Protein AF-A0A9D8AMH1-F1 (afdb_monomer)

Solvent-accessible surface area (backbone atoms only — not comparable to full-atom values): 8304 Å² total; per-residue (Å²): 139,88,91,68,76,46,40,34,58,55,87,62,72,82,76,50,90,68,84,60,84,78,57,45,36,35,36,39,37,45,71,61,46,43,69,70,59,51,52,53,51,53,52,51,31,57,76,70,72,33,48,74,46,79,31,92,48,66,68,60,46,50,53,50,46,67,74,66,60,48,62,28,38,39,40,38,32,48,65,75,56,44,64,58,52,54,72,76,44,86,88,37,48,34,44,37,43,57,47,44,52,88,70,43,92,78,34,81,20,43,63,65,63,66,60,53,51,54,53,48,33,44,62,62,61,75,46,90,75,77,56,74,83,59,44,54,66,89,86,129

Radius of gyration: 14.21 Å; Cα contacts (8 Å, |Δi|>4): 211; chains: 1; bounding box: 34×35×32 Å

pLDDT: mean 71.94, std 17.98, range [31.33, 92.69]

Structure (mmCIF, N/CA/C/O backbone):
data_AF-A0A9D8AMH1-F1
#
_entry.id   AF-A0A9D8AMH1-F1
#
loop_
_atom_site.group_PDB
_atom_site.id
_atom_site.type_symbol
_atom_site.label_atom_id
_atom_site.label_alt_id
_atom_site.label_comp_id
_atom_site.label_asym_id
_atom_site.label_entity_id
_atom_site.label_seq_id
_atom_site.pdbx_PDB_ins_code
_atom_site.Cartn_x
_atom_site.Cartn_y
_atom_site.Cartn_z
_atom_site.occupancy
_atom_site.B_iso_or_equiv
_atom_site.auth_seq_id
_atom_site.auth_comp_id
_atom_site.auth_asym_id
_atom_site.auth_atom_id
_atom_site.pdbx_PDB_model_num
ATOM 1 N N . MET A 1 1 ? -9.451 -17.905 -17.450 1.00 32.31 1 MET A N 1
ATOM 2 C CA . MET A 1 1 ? -8.394 -16.874 -17.354 1.00 32.31 1 MET A CA 1
ATOM 3 C C . MET A 1 1 ? -8.649 -16.056 -16.092 1.00 32.31 1 MET A C 1
ATOM 5 O O . MET A 1 1 ? -9.426 -15.114 -16.131 1.00 32.31 1 MET A O 1
ATOM 9 N N . GLY A 1 2 ? -8.125 -16.501 -14.946 1.00 33.59 2 GLY A N 1
ATOM 10 C CA . GLY A 1 2 ? -8.402 -15.893 -13.639 1.00 33.59 2 GLY A CA 1
ATOM 11 C C . GLY A 1 2 ? -7.356 -14.839 -13.292 1.00 33.59 2 GLY A C 1
ATOM 12 O O . GLY A 1 2 ? -6.237 -15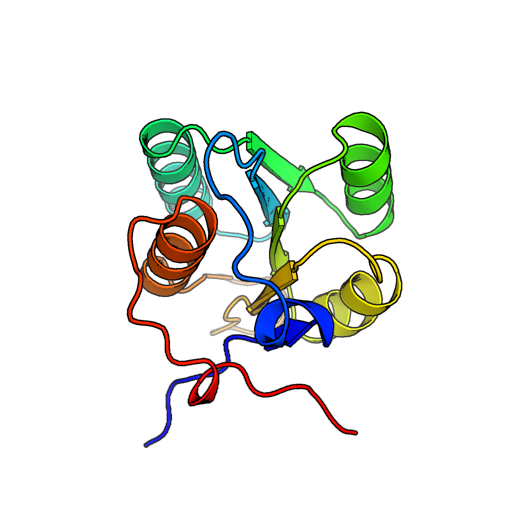.187 -12.936 1.00 33.59 2 GLY A O 1
ATOM 13 N N . ASN A 1 3 ? -7.713 -13.562 -13.412 1.00 34.03 3 ASN A N 1
ATOM 14 C CA . ASN A 1 3 ? -6.843 -12.425 -13.100 1.00 34.03 3 ASN A CA 1
ATOM 15 C C . ASN A 1 3 ? -7.168 -11.826 -11.722 1.00 34.03 3 ASN A C 1
ATOM 17 O O . ASN A 1 3 ? -7.355 -10.621 -11.610 1.00 34.03 3 ASN A O 1
ATOM 21 N N . SER A 1 4 ? -7.197 -12.629 -10.657 1.00 36.00 4 SER A N 1
ATOM 22 C CA . SER A 1 4 ? -7.481 -12.108 -9.311 1.00 36.00 4 SER A CA 1
ATOM 23 C C . SER A 1 4 ? -6.483 -12.665 -8.303 1.00 36.00 4 SER A C 1
ATOM 25 O O . SER A 1 4 ? -6.697 -13.711 -7.710 1.00 36.00 4 SER A O 1
ATOM 27 N N . PHE A 1 5 ? -5.377 -11.948 -8.100 1.00 45.19 5 PHE A N 1
ATOM 28 C CA . PHE A 1 5 ? -4.497 -12.152 -6.948 1.00 45.19 5 PHE A CA 1
ATOM 29 C C . PHE A 1 5 ? -4.484 -10.868 -6.116 1.00 45.19 5 PHE A C 1
ATOM 31 O O . PHE A 1 5 ? -3.514 -10.111 -6.126 1.00 45.19 5 PHE A O 1
ATOM 38 N N . ILE A 1 6 ? -5.601 -10.595 -5.436 1.00 53.97 6 ILE A N 1
ATOM 39 C CA . ILE A 1 6 ? -5.629 -9.676 -4.297 1.00 53.97 6 ILE A CA 1
ATOM 40 C C . ILE A 1 6 ? -5.346 -10.540 -3.074 1.00 53.97 6 ILE A C 1
ATOM 42 O O . ILE A 1 6 ? -6.203 -11.287 -2.604 1.00 53.97 6 ILE A O 1
ATOM 46 N N . LYS A 1 7 ? -4.113 -10.481 -2.574 1.00 54.97 7 LYS A N 1
ATOM 47 C CA . LYS A 1 7 ? -3.731 -11.244 -1.390 1.00 54.97 7 LYS A CA 1
ATOM 48 C C . LYS A 1 7 ? -4.148 -10.451 -0.163 1.00 54.97 7 LYS A C 1
ATOM 50 O O . LYS A 1 7 ? -3.454 -9.524 0.252 1.00 54.97 7 LYS A O 1
ATOM 55 N N . VAL A 1 8 ? -5.305 -10.793 0.390 1.00 54.97 8 VAL A N 1
ATOM 56 C CA . VAL A 1 8 ? -5.750 -10.256 1.675 1.00 54.97 8 VAL A CA 1
ATOM 57 C C . VAL A 1 8 ? -5.310 -11.193 2.773 1.00 54.97 8 VAL A C 1
ATOM 59 O O . VAL A 1 8 ? -5.631 -12.378 2.782 1.00 54.97 8 VAL A O 1
ATOM 62 N N . SER A 1 9 ? -4.580 -10.641 3.729 1.00 56.06 9 SER A N 1
ATOM 63 C CA . SER A 1 9 ? -4.271 -11.350 4.957 1.00 56.06 9 SER A CA 1
ATOM 64 C C . SER A 1 9 ? -5.145 -10.809 6.065 1.00 56.06 9 SER A C 1
ATOM 66 O O . SER A 1 9 ? -4.790 -9.817 6.700 1.00 56.06 9 SER A O 1
ATOM 68 N N . ASN A 1 10 ? -6.296 -11.447 6.284 1.00 52.16 10 ASN A N 1
ATOM 69 C CA . ASN A 1 10 ? -6.900 -11.475 7.610 1.00 52.16 10 ASN A CA 1
ATOM 70 C C . ASN A 1 10 ? -8.041 -12.491 7.729 1.00 52.16 10 ASN A C 1
ATOM 72 O O . ASN A 1 10 ? -9.005 -12.442 6.972 1.00 52.16 10 ASN A O 1
ATOM 76 N N . SER A 1 11 ? -7.987 -13.323 8.774 1.00 44.72 11 SER A N 1
ATOM 77 C CA . SER A 1 11 ? -9.133 -14.129 9.231 1.00 44.72 11 SER A CA 1
ATOM 78 C C . SER A 1 11 ? -10.284 -13.236 9.745 1.00 44.72 11 SER A C 1
ATOM 80 O O . SER A 1 11 ? -11.449 -13.615 9.713 1.00 44.72 11 SER A O 1
ATOM 82 N N . LEU A 1 12 ? -9.962 -11.997 10.149 1.00 43.97 12 LEU A N 1
ATOM 83 C CA . LEU A 1 12 ? -10.886 -11.013 10.727 1.00 43.97 12 LEU A CA 1
ATOM 84 C C . LEU A 1 12 ? -11.740 -10.231 9.716 1.00 43.97 12 LEU A C 1
ATOM 86 O O . LEU A 1 12 ? -12.780 -9.712 10.105 1.00 43.97 12 LEU A O 1
ATOM 90 N N . ILE A 1 13 ? -11.356 -10.156 8.433 1.00 52.97 13 ILE A N 1
ATOM 91 C CA . ILE A 1 13 ? -12.138 -9.419 7.416 1.00 52.97 13 ILE A CA 1
ATOM 92 C C . ILE A 1 13 ? -13.501 -10.080 7.152 1.00 52.97 13 ILE A C 1
ATOM 94 O O . ILE A 1 13 ? -14.443 -9.411 6.740 1.00 52.97 13 ILE A O 1
ATOM 98 N N . ARG A 1 14 ? -13.621 -11.388 7.421 1.00 45.66 14 ARG A N 1
ATOM 99 C CA . ARG A 1 14 ? -14.830 -12.178 7.147 1.00 45.66 14 ARG A CA 1
ATOM 100 C C . ARG A 1 14 ? -15.905 -12.069 8.229 1.00 45.66 14 ARG A C 1
ATOM 102 O O . ARG A 1 14 ? -17.061 -12.363 7.941 1.00 45.66 14 ARG A O 1
ATOM 109 N N . THR A 1 15 ? -15.547 -11.687 9.455 1.00 42.94 15 THR A N 1
ATOM 110 C CA . THR A 1 15 ? -16.413 -11.913 10.629 1.00 42.94 15 THR A CA 1
ATOM 111 C C . THR A 1 15 ? -17.025 -10.635 11.190 1.00 42.94 15 THR A C 1
ATOM 113 O O . THR A 1 15 ? -18.047 -10.688 11.869 1.00 42.94 15 THR A O 1
ATOM 116 N N . THR A 1 16 ? -16.447 -9.470 10.906 1.00 44.69 16 THR A N 1
ATOM 117 C CA . THR A 1 16 ? -16.915 -8.198 11.458 1.00 44.69 16 THR A CA 1
ATOM 118 C C . THR A 1 16 ? -17.347 -7.253 10.351 1.00 44.69 16 THR A C 1
ATOM 120 O O . THR A 1 16 ? -16.560 -6.837 9.507 1.00 44.69 16 THR A O 1
ATOM 123 N N . ARG A 1 17 ? -18.627 -6.868 10.401 1.00 50.88 17 ARG A N 1
ATOM 124 C CA . ARG A 1 17 ? -19.241 -5.743 9.682 1.00 50.88 17 ARG A CA 1
ATOM 125 C C . ARG A 1 17 ? -18.589 -4.440 10.179 1.00 50.88 17 ARG A C 1
ATOM 127 O O . ARG A 1 17 ? -19.171 -3.704 10.974 1.00 50.88 17 ARG A O 1
ATOM 134 N N . TRP A 1 18 ? -17.316 -4.252 9.832 1.00 55.75 18 TRP A N 1
ATOM 135 C CA . TRP A 1 18 ? -16.434 -3.226 10.379 1.00 55.75 18 TRP A CA 1
ATOM 136 C C . TRP A 1 18 ? -17.050 -1.854 10.088 1.00 55.75 18 TRP A C 1
ATOM 138 O O . TRP A 1 18 ? -17.352 -1.535 8.940 1.00 55.75 18 TRP A O 1
ATOM 148 N N . LYS A 1 19 ? -17.316 -1.056 11.130 1.00 49.62 19 LYS A N 1
ATOM 149 C CA . LYS A 1 19 ? -17.906 0.282 10.984 1.00 49.62 19 LYS A CA 1
ATOM 150 C C . LYS A 1 19 ? -16.868 1.217 10.359 1.00 49.62 19 LYS A C 1
ATOM 152 O O . LYS A 1 19 ? -15.979 1.724 11.035 1.00 49.62 19 LYS A O 1
ATOM 157 N N . MET A 1 20 ? -17.002 1.429 9.056 1.00 56.53 20 MET A N 1
ATOM 158 C CA . MET A 1 20 ? -16.113 2.195 8.175 1.00 56.53 20 MET A CA 1
ATOM 159 C C . MET A 1 20 ? -16.359 3.707 8.249 1.00 56.53 20 MET A C 1
ATOM 161 O O . MET A 1 20 ? -16.394 4.393 7.236 1.00 56.53 20 MET A O 1
ATOM 165 N N . THR A 1 21 ? -16.599 4.254 9.441 1.00 51.19 21 THR A N 1
ATOM 166 C CA . THR A 1 21 ? -16.992 5.666 9.566 1.00 51.19 21 THR A CA 1
ATOM 167 C C . THR A 1 21 ? -15.804 6.628 9.637 1.00 51.19 21 THR A C 1
ATOM 169 O O . THR A 1 21 ? -16.006 7.816 9.407 1.00 51.19 21 THR A O 1
ATOM 172 N N . ARG A 1 22 ? -14.575 6.143 9.905 1.00 60.59 22 ARG A N 1
ATOM 173 C CA . ARG A 1 22 ? -13.304 6.907 9.853 1.00 60.59 22 ARG A CA 1
ATOM 174 C C . ARG A 1 22 ? -12.089 5.988 9.639 1.00 60.59 22 ARG A C 1
ATOM 176 O O . ARG A 1 22 ? -11.254 5.835 10.532 1.00 60.59 22 ARG A O 1
ATOM 183 N N . SER A 1 23 ? -11.996 5.335 8.484 1.00 67.56 23 SER A N 1
ATOM 184 C CA . SER A 1 23 ? -10.870 4.440 8.187 1.00 67.56 23 SER A CA 1
ATOM 185 C C . SER A 1 23 ? -9.594 5.241 7.897 1.00 67.56 23 SER A C 1
ATOM 187 O O . SER A 1 23 ? -9.504 5.925 6.881 1.00 67.56 23 SER A O 1
ATOM 189 N N . LYS A 1 24 ? -8.578 5.153 8.769 1.00 86.25 24 LYS A N 1
ATOM 190 C CA . LYS A 1 24 ? -7.225 5.647 8.467 1.00 86.25 24 LYS A CA 1
ATOM 191 C C . LYS A 1 24 ? -6.514 4.603 7.606 1.00 86.25 24 LYS A C 1
ATOM 193 O O . LYS A 1 24 ? -5.873 3.690 8.132 1.00 86.25 24 LYS A O 1
ATOM 198 N N . VAL A 1 25 ? -6.654 4.742 6.290 1.00 89.50 25 VAL A N 1
ATOM 199 C CA . VAL A 1 25 ? -6.011 3.871 5.299 1.00 89.50 25 VAL A CA 1
ATOM 200 C C . VAL A 1 25 ? -4.613 4.397 4.982 1.00 89.50 25 VAL A C 1
ATOM 202 O O . VAL A 1 25 ? -4.443 5.579 4.672 1.00 89.50 25 VAL A O 1
ATOM 205 N N . ILE A 1 26 ? -3.612 3.517 5.056 1.00 92.31 26 ILE A N 1
ATOM 206 C CA . ILE A 1 26 ? -2.242 3.813 4.627 1.00 92.31 26 ILE A CA 1
ATOM 207 C C . ILE A 1 26 ? -1.889 2.999 3.389 1.00 92.31 26 ILE A C 1
ATOM 209 O O . ILE A 1 26 ? -2.094 1.790 3.353 1.00 92.31 26 ILE A O 1
ATOM 213 N N . 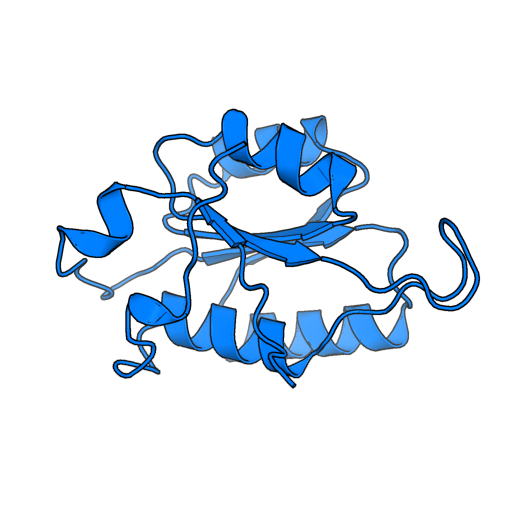ILE A 1 27 ? -1.280 3.656 2.408 1.00 92.31 27 ILE A N 1
ATOM 214 C CA . ILE A 1 27 ? -0.735 3.056 1.196 1.00 92.31 27 ILE A CA 1
ATOM 215 C C . ILE A 1 27 ? 0.790 3.084 1.289 1.00 92.31 27 ILE A C 1
ATOM 217 O O . ILE A 1 27 ? 1.397 4.145 1.450 1.00 92.31 27 ILE A O 1
ATOM 221 N N . LEU A 1 28 ? 1.417 1.918 1.177 1.00 91.38 28 LEU A N 1
ATOM 222 C CA . LEU A 1 28 ? 2.867 1.758 1.183 1.00 91.38 28 LEU A CA 1
ATOM 223 C C . LEU A 1 28 ? 3.340 1.424 -0.230 1.00 91.38 28 LEU A C 1
ATOM 225 O O . LEU A 1 28 ? 2.980 0.383 -0.779 1.00 91.38 28 LEU A O 1
ATOM 229 N N . LEU A 1 29 ? 4.148 2.309 -0.814 1.00 90.62 29 LEU A N 1
ATOM 230 C CA . LEU A 1 29 ? 4.694 2.150 -2.160 1.00 90.62 29 LEU A CA 1
ATOM 231 C C . LEU A 1 29 ? 6.185 1.804 -2.137 1.00 90.62 29 LEU A C 1
ATOM 233 O O . LEU A 1 29 ? 6.923 2.337 -1.306 1.00 90.62 29 LEU A O 1
ATOM 237 N N . PRO A 1 30 ? 6.680 0.992 -3.087 1.00 87.56 30 PRO A N 1
ATOM 238 C CA . PRO A 1 30 ? 8.092 0.684 -3.182 1.00 87.56 30 PRO A CA 1
ATOM 239 C C . PRO A 1 30 ? 8.814 1.771 -3.987 1.00 87.56 30 PRO A C 1
ATOM 241 O O . PRO A 1 30 ? 8.304 2.278 -4.991 1.00 87.56 30 PRO A O 1
ATOM 244 N N . ARG A 1 31 ? 10.061 2.084 -3.617 1.00 84.75 31 ARG A N 1
ATOM 245 C CA . ARG A 1 31 ? 10.881 3.074 -4.351 1.00 84.75 31 ARG A CA 1
ATOM 246 C C . ARG A 1 31 ? 11.150 2.709 -5.817 1.00 84.75 31 ARG A C 1
ATOM 248 O O . ARG A 1 31 ? 11.445 3.596 -6.610 1.00 84.75 31 ARG A O 1
ATOM 255 N N . CYS A 1 32 ? 11.067 1.426 -6.175 1.00 80.69 32 CYS A N 1
ATOM 256 C CA . CYS A 1 32 ? 11.374 0.920 -7.516 1.00 80.69 32 CYS A CA 1
ATOM 257 C C . CYS A 1 32 ? 10.250 1.124 -8.547 1.00 80.69 32 CYS A C 1
ATOM 259 O O . CYS A 1 32 ? 10.428 0.760 -9.709 1.00 80.69 32 CYS A O 1
ATOM 261 N N . LEU A 1 33 ? 9.100 1.676 -8.145 1.00 82.62 33 LEU A N 1
ATOM 262 C CA . LEU A 1 33 ? 7.981 1.935 -9.046 1.00 82.62 33 LEU A CA 1
ATOM 263 C C . LEU A 1 33 ? 8.295 3.107 -9.990 1.00 82.62 33 LEU A C 1
ATOM 265 O O . LEU A 1 33 ? 8.892 4.098 -9.564 1.00 82.62 33 LEU A O 1
ATOM 269 N N . ARG A 1 34 ? 7.867 3.041 -11.258 1.00 84.06 34 ARG A N 1
ATOM 270 C CA . ARG A 1 34 ? 8.029 4.167 -12.198 1.00 84.06 34 ARG A CA 1
ATOM 271 C C . ARG A 1 34 ? 7.440 5.464 -11.623 1.00 84.06 34 ARG A C 1
ATOM 273 O O . ARG A 1 34 ? 6.333 5.471 -11.085 1.00 84.06 34 ARG A O 1
ATOM 280 N N . ARG A 1 35 ? 8.151 6.588 -11.795 1.00 84.50 35 ARG A N 1
ATOM 281 C CA . ARG A 1 35 ? 7.735 7.907 -11.268 1.00 84.50 35 ARG A CA 1
ATOM 282 C C . ARG A 1 35 ? 6.360 8.356 -11.772 1.00 84.50 35 ARG A C 1
ATOM 284 O O . ARG A 1 35 ? 5.630 8.990 -11.018 1.00 84.50 35 ARG A O 1
ATOM 291 N N . SER A 1 36 ? 6.011 8.044 -13.022 1.00 86.12 36 SER A N 1
ATOM 292 C CA . SER A 1 36 ? 4.689 8.344 -13.593 1.00 86.12 36 SER A CA 1
ATOM 293 C C . SER A 1 36 ? 3.573 7.655 -12.806 1.00 86.12 36 SER A C 1
ATOM 295 O O . SER A 1 36 ? 2.649 8.320 -12.348 1.00 86.12 36 SER A O 1
ATOM 297 N N . VAL A 1 37 ? 3.729 6.356 -12.550 1.00 85.38 37 VAL A N 1
ATOM 298 C CA . VAL A 1 37 ? 2.761 5.543 -11.805 1.00 85.38 37 VAL A CA 1
ATOM 299 C C . VAL A 1 37 ? 2.687 5.978 -10.339 1.00 85.38 37 VAL A C 1
ATOM 301 O O . VAL A 1 37 ? 1.595 6.149 -9.806 1.00 85.38 37 VAL A O 1
ATOM 304 N N . GLN A 1 38 ? 3.828 6.261 -9.693 1.00 87.44 38 GLN A N 1
ATOM 305 C CA . GLN A 1 38 ? 3.837 6.807 -8.326 1.00 87.44 38 GLN A CA 1
ATOM 306 C C . GLN A 1 38 ? 3.012 8.096 -8.220 1.00 87.44 38 GLN A C 1
ATOM 308 O O . GLN A 1 38 ? 2.204 8.231 -7.306 1.00 87.44 38 GLN A O 1
ATOM 313 N N . LYS A 1 39 ? 3.181 9.037 -9.161 1.00 89.56 39 LYS A N 1
ATOM 314 C CA . LYS A 1 39 ? 2.420 10.296 -9.168 1.00 89.56 39 LYS A CA 1
ATOM 315 C C . LYS A 1 39 ? 0.917 10.062 -9.307 1.00 89.56 39 LYS A C 1
ATOM 317 O O . LYS A 1 39 ? 0.152 10.718 -8.605 1.00 89.56 39 LYS A O 1
ATOM 322 N N . GLN A 1 40 ? 0.506 9.130 -10.168 1.00 90.81 40 GLN A N 1
ATOM 323 C CA . GLN A 1 40 ? -0.906 8.774 -10.328 1.00 90.81 40 GLN A CA 1
ATOM 324 C C . GLN A 1 40 ? -1.488 8.233 -9.019 1.00 90.81 40 GLN A C 1
ATOM 326 O O . GLN A 1 40 ? -2.528 8.707 -8.571 1.00 90.81 40 GLN A O 1
ATOM 331 N N . ILE A 1 41 ? -0.783 7.311 -8.355 1.00 90.81 41 ILE A N 1
ATOM 332 C CA . ILE A 1 41 ? -1.247 6.728 -7.089 1.00 90.81 41 ILE A CA 1
ATOM 333 C C . ILE A 1 41 ? -1.297 7.777 -5.972 1.00 90.81 41 ILE A C 1
ATOM 335 O O . ILE A 1 41 ? -2.229 7.776 -5.177 1.00 90.81 41 ILE A O 1
ATOM 339 N N . ILE A 1 42 ? -0.336 8.704 -5.914 1.00 91.19 42 ILE A N 1
ATOM 340 C CA . ILE A 1 42 ? -0.370 9.819 -4.953 1.00 91.19 42 ILE A CA 1
ATOM 341 C C . ILE A 1 42 ? -1.597 10.709 -5.194 1.00 91.19 42 ILE A C 1
ATOM 343 O O . ILE A 1 42 ? -2.236 11.138 -4.234 1.00 91.19 42 ILE A O 1
ATOM 347 N N . GLY A 1 43 ? -1.933 10.992 -6.458 1.00 92.50 43 GLY A N 1
ATOM 348 C CA . GLY A 1 43 ? -3.140 11.740 -6.816 1.00 92.50 43 GLY A CA 1
ATOM 349 C C . GLY A 1 43 ? -4.409 11.036 -6.338 1.00 92.50 43 GLY A C 1
ATOM 350 O O . GLY A 1 43 ? -5.240 11.651 -5.674 1.00 92.50 43 GLY A O 1
ATOM 351 N N . LEU A 1 44 ? -4.493 9.730 -6.587 1.00 90.81 44 LEU A N 1
ATOM 352 C CA . LEU A 1 44 ? -5.601 8.885 -6.155 1.00 90.81 44 LEU A CA 1
ATOM 353 C C . LEU A 1 44 ? -5.733 8.845 -4.623 1.00 90.81 44 LEU A C 1
ATOM 355 O O . LEU A 1 44 ? -6.805 9.081 -4.075 1.00 90.81 44 LEU A O 1
ATOM 359 N N . ALA A 1 45 ? -4.624 8.632 -3.911 1.00 90.75 45 ALA A N 1
ATOM 360 C CA . ALA A 1 45 ? -4.596 8.607 -2.451 1.00 90.75 45 ALA A CA 1
ATOM 361 C C . ALA A 1 45 ? -5.132 9.913 -1.847 1.00 90.75 45 ALA A C 1
ATOM 363 O O . ALA A 1 45 ? -5.901 9.879 -0.890 1.00 90.75 45 ALA A O 1
ATOM 364 N N . LYS A 1 46 ? -4.778 11.063 -2.436 1.00 90.38 46 LYS A N 1
ATOM 365 C CA . LYS A 1 46 ? -5.295 12.371 -2.015 1.00 90.38 46 LYS A CA 1
ATOM 366 C C . LYS A 1 46 ? -6.800 12.503 -2.238 1.00 90.38 46 LYS A C 1
ATOM 368 O O . LYS A 1 46 ? -7.475 13.026 -1.357 1.00 90.38 46 LYS A O 1
ATOM 373 N N . GLN A 1 47 ? -7.317 12.032 -3.375 1.00 90.38 47 GLN A N 1
ATOM 374 C CA . GLN A 1 47 ? -8.753 12.077 -3.680 1.00 90.38 47 GLN A CA 1
ATOM 375 C C . GLN A 1 47 ? -9.579 11.313 -2.639 1.00 90.38 47 GLN A C 1
ATOM 377 O O . GLN A 1 47 ? -10.603 11.811 -2.184 1.00 90.38 47 GLN A O 1
ATOM 382 N N . TYR A 1 48 ? -9.089 10.152 -2.203 1.00 88.81 48 TYR A N 1
ATOM 383 C CA . TYR A 1 48 ? -9.748 9.309 -1.201 1.00 88.81 48 TYR A CA 1
ATOM 384 C C . TYR A 1 48 ? -9.264 9.554 0.241 1.00 88.81 48 TYR A C 1
ATOM 386 O O . TYR A 1 48 ? -9.519 8.734 1.119 1.00 88.81 48 TYR A O 1
ATOM 394 N N . GLN A 1 49 ? -8.544 10.654 0.502 1.00 89.62 49 GLN A N 1
ATOM 395 C CA . GLN A 1 49 ? -8.040 11.034 1.836 1.00 89.62 49 GLN A CA 1
ATOM 396 C C . GLN A 1 49 ? -7.211 9.941 2.546 1.00 89.62 49 GLN A C 1
ATOM 398 O O . GLN A 1 49 ? -7.194 9.833 3.773 1.00 89.62 49 GLN A O 1
ATOM 403 N N . CYS A 1 50 ? -6.488 9.138 1.770 1.00 90.38 50 CYS A N 1
ATOM 404 C CA . CYS A 1 50 ? -5.587 8.105 2.260 1.00 90.38 50 CYS A CA 1
ATOM 405 C C . CYS A 1 50 ? -4.186 8.676 2.506 1.00 90.38 50 CYS A C 1
ATOM 407 O O . CYS A 1 50 ? -3.696 9.536 1.769 1.00 90.38 50 CYS A O 1
ATOM 409 N N . LEU A 1 51 ? -3.497 8.149 3.516 1.00 91.69 51 LEU A N 1
ATOM 410 C CA . LEU A 1 51 ? -2.091 8.464 3.750 1.00 91.69 51 LEU A CA 1
ATOM 411 C C . LEU A 1 51 ? -1.222 7.601 2.837 1.00 91.69 51 LEU A C 1
ATOM 413 O O . LEU A 1 51 ? -1.463 6.406 2.700 1.00 91.69 51 LEU A O 1
ATOM 417 N N . ILE A 1 52 ? -0.189 8.183 2.236 1.00 92.69 52 ILE A N 1
ATOM 418 C CA . ILE A 1 52 ? 0.707 7.463 1.331 1.00 92.69 52 ILE A CA 1
ATOM 419 C C . ILE A 1 52 ? 2.163 7.676 1.718 1.00 92.69 52 ILE A C 1
ATOM 421 O O . ILE A 1 52 ? 2.590 8.802 1.969 1.00 92.69 52 ILE A O 1
ATOM 425 N N . PHE A 1 53 ? 2.932 6.589 1.737 1.00 92.19 53 PHE A N 1
ATOM 426 C CA . PHE A 1 53 ? 4.355 6.619 2.041 1.00 92.19 53 PHE A CA 1
ATOM 427 C C . PHE A 1 53 ? 5.131 5.755 1.056 1.00 92.19 53 PHE A C 1
ATOM 429 O O . PHE A 1 53 ? 4.788 4.597 0.812 1.00 92.19 53 PH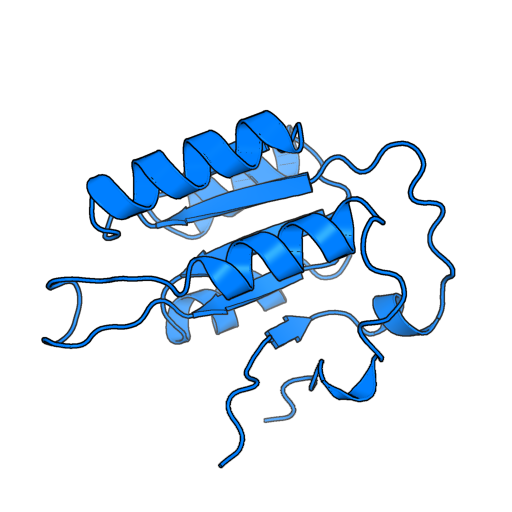E A O 1
ATOM 436 N N . THR A 1 54 ? 6.222 6.300 0.527 1.00 90.25 54 THR A N 1
ATOM 437 C CA . THR A 1 54 ? 7.180 5.518 -0.253 1.00 90.25 54 THR A CA 1
ATOM 438 C C . THR A 1 54 ? 8.232 4.951 0.688 1.00 90.25 54 THR A C 1
ATOM 440 O O . THR A 1 54 ? 8.959 5.703 1.336 1.00 90.25 54 THR A O 1
ATOM 443 N N . VAL A 1 55 ? 8.342 3.626 0.748 1.00 87.81 55 VAL A N 1
ATOM 444 C CA . VAL A 1 55 ? 9.241 2.917 1.660 1.00 87.81 55 VAL A CA 1
ATOM 445 C C . VAL A 1 55 ? 10.315 2.134 0.890 1.00 87.81 55 VAL A C 1
ATOM 447 O O . VAL A 1 55 ? 10.040 1.537 -0.154 1.00 87.81 55 VAL A O 1
ATOM 450 N N . PRO A 1 56 ? 11.575 2.144 1.362 1.00 78.06 56 PRO A N 1
ATOM 451 C CA . PRO A 1 56 ? 12.675 1.403 0.755 1.00 78.06 56 PRO A CA 1
ATOM 452 C C . PRO A 1 56 ? 12.646 -0.096 1.081 1.00 78.06 56 PRO A C 1
ATOM 454 O O . PRO A 1 56 ? 13.287 -0.862 0.370 1.00 78.06 56 PRO A O 1
ATOM 457 N N . GLY A 1 57 ? 11.943 -0.497 2.146 1.00 78.25 57 GLY A N 1
ATOM 458 C CA . GLY A 1 57 ? 11.915 -1.862 2.664 1.00 78.25 57 GLY A CA 1
ATOM 459 C C . GLY A 1 57 ? 11.005 -2.007 3.889 1.00 78.25 57 GLY A C 1
ATOM 460 O O . GLY A 1 57 ? 10.409 -1.030 4.355 1.00 78.25 57 GLY A O 1
ATOM 461 N N . GLY A 1 58 ? 10.910 -3.236 4.406 1.00 76.88 58 GLY A N 1
ATOM 462 C CA . GLY A 1 58 ? 9.951 -3.619 5.450 1.00 76.88 58 GLY A CA 1
ATOM 463 C C . GLY A 1 58 ? 10.161 -2.950 6.813 1.00 76.88 58 GLY A C 1
ATOM 464 O O . GLY A 1 58 ? 9.195 -2.697 7.522 1.00 76.88 58 GLY A O 1
ATOM 465 N N . GLU A 1 59 ? 11.393 -2.595 7.184 1.00 82.69 59 GLU A N 1
ATOM 466 C CA . GLU A 1 59 ? 11.661 -1.952 8.479 1.00 82.69 59 GLU A CA 1
ATOM 467 C C . GLU A 1 59 ? 11.017 -0.564 8.587 1.00 82.69 59 GLU A C 1
ATOM 469 O O . GLU A 1 59 ? 10.307 -0.281 9.554 1.00 82.69 59 GLU A O 1
ATOM 474 N N . LEU A 1 60 ? 11.179 0.276 7.557 1.00 85.00 60 LEU A N 1
ATOM 475 C CA . LEU A 1 60 ? 10.547 1.595 7.538 1.00 85.00 60 LEU A CA 1
ATOM 476 C C . LEU A 1 60 ? 9.021 1.480 7.448 1.00 85.00 60 LEU A C 1
ATOM 478 O O . LEU A 1 60 ? 8.311 2.252 8.088 1.00 85.00 60 LEU A O 1
ATOM 482 N N . ALA A 1 61 ? 8.518 0.490 6.703 1.00 85.94 61 ALA A N 1
ATOM 483 C CA . ALA A 1 61 ? 7.091 0.183 6.668 1.00 85.94 61 ALA A CA 1
ATOM 484 C C . ALA A 1 61 ? 6.545 -0.105 8.076 1.00 85.94 61 ALA A C 1
ATOM 486 O O . ALA A 1 61 ? 5.545 0.490 8.472 1.00 85.94 61 ALA A O 1
ATOM 487 N N . ARG A 1 62 ? 7.231 -0.944 8.865 1.00 85.50 62 ARG A N 1
ATOM 488 C CA . ARG A 1 62 ? 6.843 -1.246 10.253 1.00 85.50 62 ARG A CA 1
ATOM 489 C C . ARG A 1 62 ? 6.850 -0.004 11.137 1.00 85.50 62 ARG A C 1
ATOM 491 O O . ARG A 1 62 ? 5.890 0.210 11.872 1.00 85.50 62 ARG A O 1
ATOM 498 N N . LYS A 1 63 ? 7.882 0.836 11.030 1.00 87.44 63 LYS A N 1
ATOM 499 C CA . LYS A 1 63 ? 7.959 2.098 11.780 1.00 87.44 63 LYS A CA 1
ATOM 500 C C . LYS A 1 63 ? 6.748 2.994 11.500 1.00 87.44 63 LYS A C 1
ATOM 502 O O . LYS A 1 63 ? 6.082 3.424 12.435 1.00 87.44 63 LYS A O 1
ATOM 507 N N . ILE A 1 64 ? 6.399 3.179 10.226 1.00 89.12 64 ILE A N 1
ATOM 508 C CA . ILE A 1 64 ? 5.226 3.967 9.817 1.00 89.12 64 ILE A CA 1
ATOM 509 C C . ILE A 1 64 ? 3.928 3.352 10.348 1.00 89.12 64 ILE A C 1
ATOM 511 O O . ILE A 1 64 ? 3.067 4.079 10.834 1.00 89.12 64 ILE A O 1
ATOM 515 N N . ILE A 1 65 ? 3.772 2.026 10.290 1.00 86.69 65 ILE A N 1
ATOM 516 C CA . ILE A 1 65 ? 2.579 1.340 10.809 1.00 86.69 65 ILE A CA 1
ATOM 517 C C . ILE A 1 65 ? 2.425 1.578 12.319 1.00 86.69 65 ILE A C 1
ATOM 519 O O . ILE A 1 65 ? 1.325 1.885 12.777 1.00 86.69 65 ILE A O 1
ATOM 523 N N . ILE A 1 66 ? 3.517 1.489 13.085 1.00 87.62 66 ILE A N 1
ATOM 524 C CA . ILE A 1 66 ? 3.522 1.722 14.538 1.00 87.62 66 ILE A CA 1
ATOM 525 C C . ILE A 1 66 ? 3.189 3.183 14.869 1.00 87.62 66 ILE A C 1
ATOM 527 O O . ILE A 1 66 ? 2.380 3.440 15.761 1.00 87.62 66 ILE A O 1
ATOM 531 N N . GLU A 1 67 ? 3.787 4.135 14.150 1.00 89.62 67 GLU A N 1
ATOM 532 C CA . GLU A 1 67 ? 3.590 5.573 14.371 1.00 89.62 67 GLU A CA 1
ATOM 533 C C . GLU A 1 67 ? 2.182 6.029 13.981 1.00 89.62 67 GLU A C 1
ATOM 535 O O . GLU A 1 67 ? 1.516 6.753 14.721 1.00 89.62 67 GLU A O 1
ATOM 540 N N . GLN A 1 68 ? 1.708 5.597 12.814 1.00 89.56 68 GLN A N 1
ATOM 541 C CA . GLN A 1 68 ? 0.453 6.079 12.249 1.00 89.56 68 GLN A CA 1
ATOM 542 C C . GLN A 1 68 ? -0.769 5.310 12.754 1.00 89.56 68 GLN A C 1
ATOM 544 O O . GLN A 1 68 ? -1.879 5.852 12.690 1.00 89.56 68 GLN A O 1
ATOM 549 N N . LYS A 1 69 ? -0.578 4.078 13.252 1.00 87.19 69 LYS A N 1
ATOM 550 C CA . LYS A 1 69 ? -1.629 3.164 13.728 1.00 87.19 69 LYS A CA 1
ATOM 551 C C . LYS A 1 69 ? -2.813 3.098 12.745 1.00 87.19 69 LYS A C 1
ATOM 553 O O . LYS A 1 69 ? -3.914 3.540 13.086 1.00 87.19 69 LYS A O 1
ATOM 558 N N . PRO A 1 70 ? -2.588 2.646 11.496 1.00 88.75 70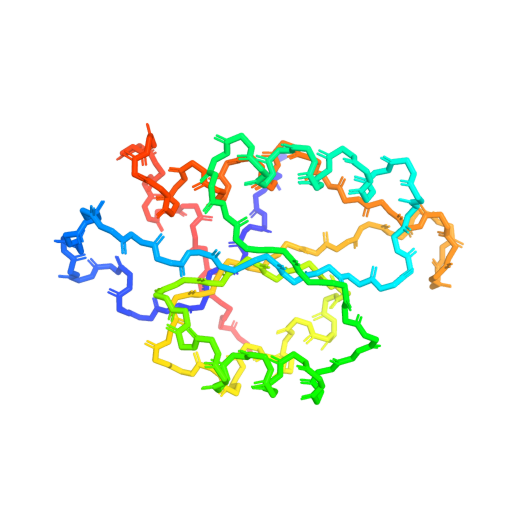 PRO A N 1
ATOM 559 C CA . PRO A 1 70 ? -3.645 2.576 10.494 1.00 88.75 70 PRO A CA 1
ATOM 560 C C . PRO A 1 70 ? -4.734 1.582 10.887 1.00 88.75 70 PRO A C 1
ATOM 562 O O . PRO A 1 70 ? -4.471 0.577 11.545 1.00 88.75 70 PRO A O 1
ATOM 565 N N . THR A 1 71 ? -5.949 1.828 10.404 1.00 85.44 71 THR A N 1
ATOM 566 C CA . THR A 1 71 ? -7.041 0.850 10.485 1.00 85.44 71 THR A CA 1
ATOM 567 C C . THR A 1 71 ? -7.006 -0.136 9.322 1.00 85.44 71 THR A C 1
ATOM 569 O O . THR A 1 71 ? -7.630 -1.185 9.415 1.00 85.44 71 THR A O 1
ATOM 572 N N . ALA A 1 72 ? -6.304 0.199 8.233 1.00 86.81 72 ALA A N 1
ATOM 573 C CA . ALA A 1 72 ? -6.099 -0.656 7.068 1.00 86.81 72 ALA A CA 1
ATOM 574 C C . ALA A 1 72 ? -4.825 -0.272 6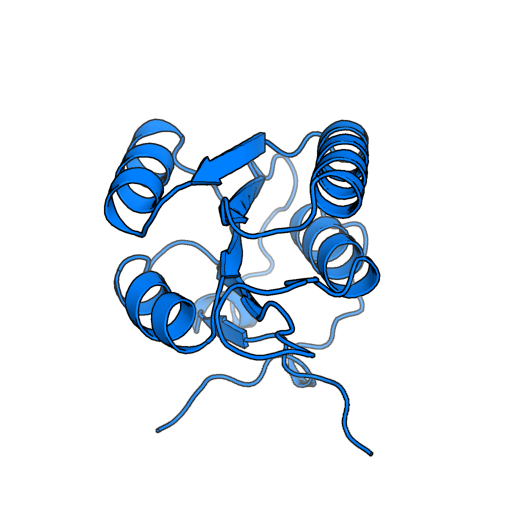.302 1.00 86.81 72 ALA A C 1
ATOM 576 O O . ALA A 1 72 ? -4.432 0.899 6.281 1.00 86.81 72 ALA A O 1
ATOM 577 N N . ILE A 1 73 ? -4.191 -1.254 5.659 1.00 87.75 73 ILE A N 1
ATOM 578 C CA . ILE A 1 73 ? -2.954 -1.070 4.892 1.00 87.75 73 ILE A CA 1
ATOM 579 C C . ILE A 1 73 ? -3.133 -1.602 3.470 1.00 87.75 73 ILE A C 1
ATOM 581 O O . ILE A 1 73 ? -3.594 -2.722 3.261 1.00 87.75 73 ILE A O 1
ATOM 585 N N . ILE A 1 74 ? -2.692 -0.8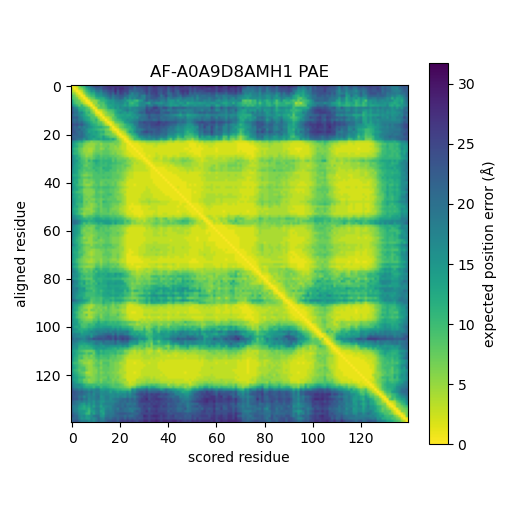19 2.490 1.00 89.06 74 ILE A N 1
ATOM 586 C CA . ILE A 1 74 ? -2.524 -1.237 1.099 1.00 89.06 74 ILE A CA 1
ATOM 587 C C . ILE A 1 74 ? -1.023 -1.286 0.824 1.00 89.06 74 ILE A C 1
ATOM 589 O O . ILE A 1 74 ? -0.354 -0.255 0.775 1.00 89.06 74 ILE A O 1
ATOM 593 N N . GLY A 1 75 ? -0.472 -2.488 0.694 1.00 89.25 75 GLY A N 1
ATOM 594 C CA . GLY A 1 75 ? 0.951 -2.705 0.456 1.00 89.25 75 GLY A CA 1
ATOM 595 C C . GLY A 1 75 ? 1.231 -3.024 -1.005 1.00 89.25 75 GLY A C 1
ATOM 596 O O . GLY A 1 75 ? 0.754 -4.037 -1.511 1.00 89.25 75 GLY A O 1
ATOM 597 N N . VAL A 1 76 ? 2.046 -2.203 -1.668 1.00 87.44 76 VAL A N 1
ATOM 598 C CA . VAL A 1 76 ? 2.573 -2.495 -3.005 1.00 87.44 76 VAL A CA 1
ATOM 599 C C . VAL A 1 76 ? 4.027 -2.922 -2.867 1.00 87.44 76 VAL A C 1
ATOM 601 O O . VAL A 1 76 ? 4.882 -2.136 -2.464 1.00 87.44 76 VAL A O 1
ATOM 604 N N . ALA A 1 77 ? 4.336 -4.167 -3.206 1.00 82.75 77 ALA A N 1
ATOM 605 C CA . ALA A 1 77 ? 5.712 -4.651 -3.188 1.00 82.75 77 ALA A CA 1
ATOM 606 C C . ALA A 1 77 ? 5.884 -5.851 -4.115 1.00 82.75 77 ALA A C 1
ATOM 608 O O . ALA A 1 77 ? 4.963 -6.282 -4.806 1.00 82.75 77 ALA A O 1
ATOM 609 N N . CYS A 1 78 ? 7.097 -6.378 -4.149 1.00 73.50 78 CYS A N 1
ATOM 610 C CA . CYS A 1 78 ? 7.391 -7.615 -4.848 1.00 73.50 78 CYS A CA 1
ATOM 611 C C . CYS A 1 78 ? 6.849 -8.794 -4.037 1.00 73.50 78 CYS A C 1
ATOM 613 O O . CYS A 1 78 ? 6.831 -8.737 -2.814 1.00 73.50 78 CYS A O 1
ATOM 615 N N . GLU A 1 79 ? 6.438 -9.877 -4.691 1.00 67.38 79 GLU A N 1
ATOM 616 C CA . GLU A 1 79 ? 5.756 -11.003 -4.033 1.00 67.38 79 GLU A CA 1
ATOM 617 C C . GLU A 1 79 ? 6.498 -11.554 -2.801 1.00 67.38 79 GLU A C 1
ATOM 619 O O . GLU A 1 79 ? 5.894 -11.782 -1.751 1.00 67.38 79 GLU A O 1
ATOM 624 N N . ARG A 1 80 ? 7.829 -11.680 -2.898 1.00 67.25 80 ARG A N 1
ATOM 625 C CA . ARG A 1 80 ? 8.694 -12.111 -1.788 1.00 67.25 80 ARG A CA 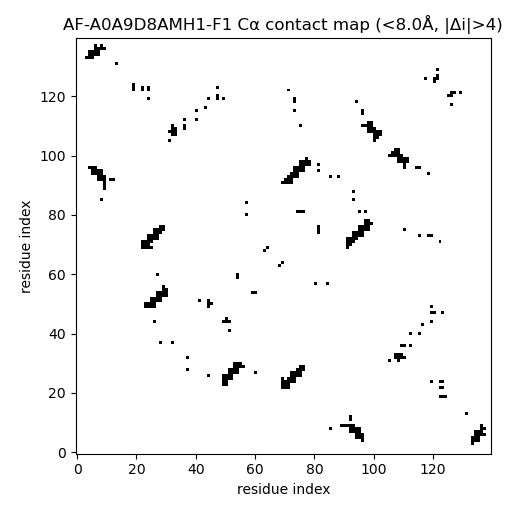1
ATOM 626 C C . ARG A 1 80 ? 8.648 -11.168 -0.579 1.00 67.25 80 ARG A C 1
ATOM 628 O O . ARG A 1 80 ? 8.632 -11.647 0.550 1.00 67.25 80 ARG A O 1
ATOM 635 N N . ASP A 1 81 ? 8.578 -9.859 -0.810 1.00 70.06 81 ASP A N 1
ATOM 636 C CA . ASP A 1 81 ? 8.499 -8.849 0.255 1.00 70.06 81 ASP A CA 1
ATOM 637 C C . ASP A 1 81 ? 7.084 -8.758 0.844 1.00 70.06 81 ASP A C 1
ATOM 639 O O . ASP A 1 81 ? 6.913 -8.486 2.030 1.00 70.06 81 ASP A O 1
ATOM 643 N N . LEU A 1 82 ? 6.053 -9.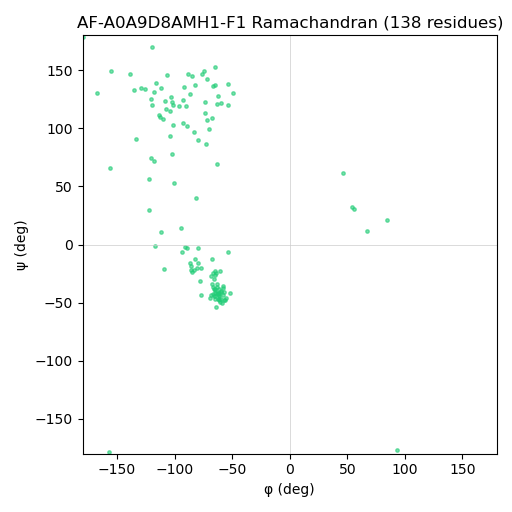019 0.031 1.00 65.94 82 LEU A N 1
ATOM 644 C CA . LEU A 1 82 ? 4.667 -9.081 0.503 1.00 65.94 82 LEU A CA 1
ATOM 645 C C . LEU A 1 82 ? 4.470 -10.246 1.477 1.00 65.94 82 LEU A C 1
ATOM 647 O O . LEU A 1 82 ? 3.855 -10.077 2.527 1.00 65.94 82 LEU A O 1
ATOM 651 N N . LEU A 1 83 ? 5.017 -11.421 1.154 1.00 62.75 83 LEU A N 1
ATOM 652 C CA . LEU A 1 83 ? 4.944 -12.613 2.001 1.00 62.75 83 LEU A CA 1
ATOM 653 C C . LEU A 1 83 ? 5.582 -12.416 3.382 1.00 62.75 83 LEU A C 1
ATOM 655 O O . LEU A 1 83 ? 5.038 -12.904 4.374 1.00 62.75 83 LEU A O 1
ATOM 659 N N . SER A 1 84 ? 6.716 -11.716 3.455 1.00 64.69 84 SER A N 1
ATOM 660 C CA . SER A 1 84 ? 7.392 -11.428 4.723 1.00 64.69 84 SER A CA 1
ATOM 661 C C . SER A 1 84 ? 6.697 -10.308 5.501 1.00 64.69 84 SER A C 1
ATOM 663 O O . SER A 1 84 ? 6.458 -10.461 6.694 1.00 64.69 84 SER A O 1
ATOM 665 N N . GLY A 1 85 ? 6.289 -9.225 4.831 1.00 64.31 85 GLY A N 1
ATOM 666 C CA . GLY A 1 85 ? 5.668 -8.068 5.482 1.00 64.31 85 GLY A CA 1
ATOM 667 C C . GLY A 1 85 ? 4.287 -8.348 6.078 1.00 64.31 85 GLY A C 1
ATOM 668 O O . GLY A 1 85 ? 3.950 -7.816 7.129 1.00 64.31 85 GLY A O 1
ATOM 669 N N . ILE A 1 86 ? 3.493 -9.216 5.449 1.00 66.19 86 ILE A N 1
ATOM 670 C CA . ILE A 1 86 ? 2.149 -9.568 5.923 1.00 66.19 86 ILE A CA 1
ATOM 671 C C . ILE A 1 86 ? 2.175 -10.299 7.280 1.00 66.19 86 ILE A C 1
ATOM 673 O O . ILE A 1 86 ? 1.316 -10.053 8.128 1.00 66.19 86 ILE A O 1
ATOM 677 N N . LYS A 1 87 ? 3.152 -11.191 7.506 1.00 62.38 87 LYS A N 1
ATOM 678 C CA . LYS A 1 87 ? 3.250 -11.992 8.746 1.00 62.38 87 LYS A CA 1
ATOM 679 C C . LYS A 1 87 ? 3.488 -11.130 9.992 1.00 62.38 87 LYS A C 1
ATOM 681 O O . LYS A 1 87 ? 3.105 -11.526 11.097 1.00 62.38 87 LYS A O 1
ATOM 686 N N . ASP A 1 88 ? 4.068 -9.950 9.797 1.00 65.88 88 ASP A N 1
ATOM 687 C CA . ASP A 1 88 ? 4.418 -9.011 10.859 1.00 65.88 88 ASP A CA 1
ATOM 688 C C . ASP A 1 88 ? 3.226 -8.144 11.313 1.00 65.88 88 ASP A C 1
ATOM 690 O O . ASP A 1 88 ? 3.303 -7.507 12.361 1.00 65.88 88 ASP A O 1
ATOM 694 N N . VAL A 1 89 ? 2.103 -8.127 10.575 1.00 67.62 89 VAL A N 1
ATOM 695 C CA . VAL A 1 89 ? 0.978 -7.197 10.806 1.00 67.62 89 VAL A CA 1
ATOM 696 C C . VAL A 1 89 ? -0.343 -7.939 11.067 1.00 67.62 89 VAL A C 1
ATOM 698 O O . VAL A 1 89 ? -1.353 -7.735 10.400 1.00 67.62 89 VAL A O 1
ATOM 701 N N . ARG A 1 90 ? -0.359 -8.821 12.073 1.00 65.12 90 ARG A N 1
ATOM 702 C CA . ARG A 1 90 ? -1.453 -9.794 12.306 1.00 65.12 90 ARG A CA 1
ATOM 703 C C . ARG A 1 90 ? -2.813 -9.210 12.719 1.00 65.12 90 ARG A C 1
ATOM 705 O O . ARG A 1 90 ? -3.797 -9.941 12.720 1.00 65.12 90 ARG A O 1
ATOM 712 N N . HIS A 1 91 ? -2.883 -7.933 13.094 1.00 73.25 91 HIS A N 1
ATOM 713 C CA . HIS A 1 91 ? -4.095 -7.317 13.661 1.00 73.25 91 HIS A CA 1
ATOM 714 C C . HIS A 1 91 ? -4.680 -6.182 12.816 1.00 73.25 91 HIS A C 1
ATOM 716 O O . HIS A 1 91 ? -5.707 -5.620 13.185 1.00 73.25 91 HIS A O 1
ATOM 722 N N . ILE A 1 92 ? -4.052 -5.845 11.686 1.00 78.69 92 ILE A N 1
ATOM 723 C CA . ILE A 1 92 ? -4.511 -4.781 10.787 1.00 78.69 92 ILE A CA 1
ATOM 724 C C . ILE A 1 92 ? -4.832 -5.431 9.442 1.00 78.69 92 ILE A C 1
ATOM 726 O O . ILE A 1 92 ? -4.022 -6.217 8.955 1.00 78.69 92 ILE A O 1
ATOM 730 N N . PRO A 1 93 ? -5.994 -5.162 8.830 1.00 79.81 93 PRO A N 1
ATOM 731 C CA . PRO A 1 93 ? -6.287 -5.671 7.502 1.00 79.81 93 PRO A CA 1
ATOM 732 C C . PRO A 1 93 ? -5.288 -5.124 6.482 1.00 79.81 93 PRO A C 1
ATOM 734 O O . PRO A 1 93 ? -5.080 -3.913 6.380 1.00 79.81 93 PRO A O 1
ATOM 737 N N . VAL A 1 94 ? -4.689 -6.040 5.721 1.00 81.81 94 VAL A N 1
ATOM 738 C CA . VAL A 1 94 ? -3.733 -5.717 4.662 1.00 81.81 94 VAL A CA 1
ATOM 739 C C . VAL A 1 94 ? -4.252 -6.242 3.329 1.00 81.81 94 VAL A C 1
ATOM 741 O O . VAL A 1 94 ? -4.504 -7.442 3.199 1.00 81.81 94 VAL A O 1
ATOM 744 N N . ILE A 1 95 ? -4.361 -5.355 2.338 1.00 84.25 95 ILE A N 1
ATOM 745 C CA . ILE A 1 95 ? -4.438 -5.721 0.920 1.00 84.25 95 ILE A CA 1
ATOM 746 C C . ILE A 1 95 ? -3.032 -5.615 0.336 1.00 84.25 95 ILE A C 1
ATOM 748 O O . ILE A 1 95 ? -2.431 -4.541 0.327 1.00 84.25 95 ILE A O 1
ATOM 752 N N . ALA A 1 96 ? -2.509 -6.730 -0.160 1.00 83.88 96 ALA A N 1
ATOM 753 C CA . ALA A 1 96 ? -1.221 -6.779 -0.828 1.00 83.88 96 ALA A CA 1
ATOM 754 C C . ALA A 1 96 ? -1.395 -6.855 -2.347 1.00 83.88 96 ALA A C 1
ATOM 756 O O . ALA A 1 96 ? -2.019 -7.783 -2.867 1.00 83.88 96 ALA A O 1
ATOM 757 N N . ILE A 1 97 ? -0.808 -5.884 -3.049 1.00 85.12 97 ILE A N 1
ATOM 758 C CA . ILE A 1 97 ? -0.843 -5.772 -4.507 1.00 85.12 97 ILE A CA 1
ATOM 759 C C . ILE A 1 97 ? 0.580 -5.997 -5.030 1.00 85.12 97 ILE A C 1
ATOM 761 O O . ILE A 1 97 ? 1.458 -5.153 -4.811 1.00 85.12 97 ILE A O 1
ATOM 765 N N . PRO A 1 98 ? 0.852 -7.129 -5.702 1.00 81.12 98 PRO A N 1
ATOM 766 C CA . PRO A 1 98 ? 2.166 -7.383 -6.266 1.00 81.12 98 PRO A CA 1
ATOM 767 C C . PRO A 1 98 ? 2.463 -6.393 -7.391 1.00 81.12 98 PRO A C 1
ATOM 769 O O . PRO A 1 98 ? 1.626 -6.129 -8.256 1.00 81.12 98 PRO A O 1
ATOM 772 N N . ASN A 1 99 ? 3.679 -5.856 -7.398 1.00 78.50 99 ASN A N 1
ATOM 773 C CA . ASN A 1 99 ? 4.166 -5.114 -8.547 1.00 78.50 99 ASN A CA 1
ATOM 774 C C . ASN A 1 99 ? 4.563 -6.064 -9.690 1.00 78.50 99 ASN A C 1
ATOM 776 O O . ASN A 1 99 ? 5.037 -7.181 -9.485 1.00 78.50 99 ASN A O 1
ATOM 780 N N . GLN A 1 100 ? 4.363 -5.603 -10.918 1.00 73.69 100 GLN A N 1
ATOM 781 C CA . GLN A 1 100 ? 4.703 -6.326 -12.134 1.00 73.69 100 GLN A CA 1
ATOM 782 C C . GLN A 1 100 ? 6.111 -5.945 -12.579 1.00 73.69 100 GLN A C 1
ATOM 784 O O . GLN A 1 100 ? 6.480 -4.769 -12.589 1.00 73.69 100 GLN A O 1
ATOM 789 N N . ARG A 1 101 ? 6.894 -6.953 -12.960 1.00 70.19 101 ARG A N 1
ATOM 790 C CA . ARG A 1 101 ? 8.300 -6.830 -13.362 1.00 70.19 101 ARG A CA 1
ATOM 791 C C . ARG A 1 101 ? 8.471 -7.345 -14.799 1.00 70.19 101 ARG A C 1
ATOM 793 O O . ARG A 1 101 ? 8.964 -8.456 -14.973 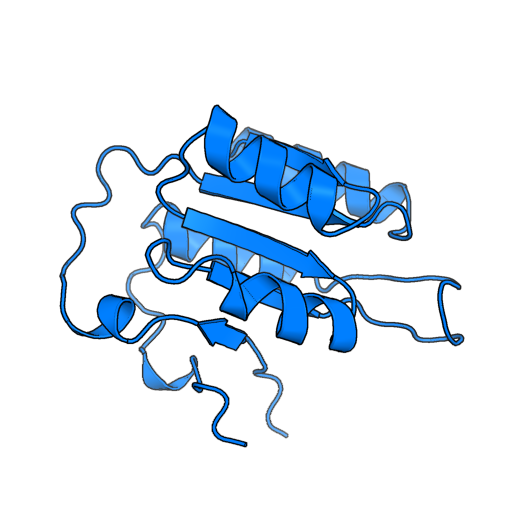1.00 70.19 101 ARG A O 1
ATOM 800 N N . PRO A 1 102 ? 8.031 -6.588 -15.819 1.00 65.12 102 PRO A N 1
ATOM 801 C CA . PRO A 1 102 ? 8.017 -7.066 -17.204 1.00 65.12 102 PRO A CA 1
ATOM 802 C C . PRO A 1 102 ? 9.419 -7.327 -17.778 1.00 65.12 102 PRO A C 1
ATOM 804 O O . PRO A 1 102 ? 9.568 -8.169 -18.652 1.00 65.12 102 PRO A O 1
ATOM 807 N N . GLU A 1 103 ? 10.454 -6.649 -17.270 1.00 66.31 103 GLU A N 1
ATOM 808 C CA . GLU A 1 103 ? 11.828 -6.715 -17.800 1.00 66.31 103 GLU A CA 1
ATOM 809 C C . GLU A 1 103 ? 12.856 -7.171 -16.749 1.00 66.31 103 GLU A C 1
ATOM 811 O O . GLU A 1 103 ? 14.024 -6.782 -16.773 1.00 66.31 103 GLU A O 1
ATOM 816 N N . GLY A 1 104 ? 12.422 -7.993 -15.790 1.00 59.22 104 GLY A N 1
ATOM 817 C CA . GLY A 1 104 ? 13.284 -8.524 -14.734 1.00 59.22 104 GLY A CA 1
ATOM 818 C C . GLY A 1 104 ? 13.293 -7.691 -13.442 1.00 59.22 104 GLY A C 1
ATOM 819 O O . GLY A 1 104 ? 12.521 -6.739 -13.280 1.00 59.22 104 GLY A O 1
ATOM 820 N N . PRO A 1 105 ? 14.110 -8.082 -12.445 1.00 59.97 105 PRO A N 1
ATOM 821 C CA . PRO A 1 105 ? 14.083 -7.473 -11.121 1.00 59.97 105 PRO A CA 1
ATOM 822 C C . PRO A 1 105 ? 14.462 -5.991 -11.198 1.00 59.97 105 PRO A C 1
ATOM 824 O O . PRO A 1 105 ? 15.557 -5.634 -11.620 1.00 59.97 105 PRO A O 1
ATOM 827 N N . CYS A 1 106 ? 13.545 -5.130 -10.753 1.00 55.44 106 CYS A N 1
ATOM 828 C CA . CYS A 1 106 ? 13.752 -3.688 -10.608 1.00 55.44 106 CYS A CA 1
ATOM 829 C C . CYS A 1 106 ? 13.936 -2.884 -11.912 1.00 55.44 106 CYS A C 1
ATOM 831 O O . CYS A 1 106 ? 14.249 -1.696 -11.825 1.00 55.44 106 CYS A O 1
ATOM 833 N N . LYS A 1 107 ? 13.663 -3.459 -13.095 1.00 55.25 107 LYS A N 1
ATOM 834 C CA . LYS A 1 107 ? 13.508 -2.698 -14.347 1.00 55.25 107 LYS A CA 1
ATOM 835 C C . LYS A 1 107 ? 12.037 -2.562 -14.718 1.00 55.25 107 LYS A C 1
ATOM 837 O O . LYS A 1 107 ? 11.303 -3.541 -14.793 1.00 55.25 107 LYS A O 1
ATOM 842 N N . ASN A 1 108 ? 11.618 -1.316 -14.947 1.00 59.72 108 ASN A N 1
ATOM 843 C CA . ASN A 1 108 ? 10.291 -0.975 -15.455 1.00 59.72 108 ASN A CA 1
ATOM 844 C C . ASN A 1 108 ? 9.115 -1.519 -14.634 1.00 59.72 108 ASN A C 1
ATOM 846 O O . ASN A 1 108 ? 8.020 -1.716 -15.158 1.00 59.72 108 ASN A O 1
ATOM 850 N N . THR A 1 109 ? 9.341 -1.652 -13.325 1.00 64.81 109 THR A N 1
ATOM 851 C CA . THR A 1 109 ? 8.347 -2.071 -12.346 1.00 64.81 109 THR A CA 1
ATOM 852 C C . THR A 1 109 ? 7.104 -1.192 -12.427 1.00 64.81 109 THR A C 1
ATOM 854 O O . THR A 1 109 ? 7.169 0.025 -12.215 1.00 64.81 109 THR A O 1
ATOM 857 N N . THR A 1 110 ? 5.973 -1.820 -12.717 1.00 72.69 110 THR A N 1
ATOM 858 C CA . THR A 1 110 ? 4.661 -1.179 -12.751 1.00 72.69 110 THR A CA 1
ATOM 859 C C . THR A 1 110 ? 3.740 -1.844 -11.738 1.00 72.69 110 THR A C 1
ATOM 861 O O . THR A 1 110 ? 4.079 -2.858 -11.131 1.00 72.69 110 THR A O 1
ATOM 864 N N . VAL A 1 111 ? 2.586 -1.251 -11.505 1.00 82.38 111 VAL A N 1
ATOM 865 C CA . VAL A 1 111 ? 1.524 -1.844 -10.704 1.00 82.38 111 VAL A CA 1
ATOM 866 C C . VAL A 1 111 ? 0.218 -1.548 -11.408 1.00 82.38 111 VAL A C 1
ATOM 868 O O . VAL A 1 111 ? 0.081 -0.523 -12.076 1.00 82.38 111 VAL A O 1
ATOM 871 N N . ASP A 1 112 ? -0.711 -2.478 -11.284 1.00 82.06 112 ASP A N 1
ATOM 872 C CA . ASP A 1 112 ? -2.049 -2.305 -11.808 1.00 82.06 112 ASP A CA 1
ATOM 873 C C . ASP A 1 112 ? -2.757 -1.199 -11.015 1.00 82.06 112 ASP A C 1
ATOM 875 O O . ASP A 1 112 ? -3.050 -1.352 -9.826 1.00 82.06 112 ASP A O 1
ATOM 879 N N . PHE A 1 113 ? -2.954 -0.053 -11.665 1.00 83.44 113 PHE A N 1
ATOM 880 C CA . PHE A 1 113 ? -3.570 1.119 -11.055 1.00 83.44 113 PHE A CA 1
ATOM 881 C C . PHE A 1 113 ? -5.014 0.837 -10.633 1.00 83.44 113 PHE A C 1
ATOM 883 O O . PHE A 1 113 ? -5.432 1.278 -9.564 1.00 83.44 113 PHE A O 1
ATOM 890 N N . GLN A 1 114 ? -5.736 0.040 -11.424 1.00 82.88 114 GLN A N 1
ATOM 891 C CA . GLN A 1 114 ? -7.126 -0.305 -11.155 1.00 82.88 114 GLN A CA 1
ATOM 892 C C . GLN A 1 114 ? -7.245 -1.089 -9.844 1.00 82.88 114 GLN A C 1
ATOM 894 O O . GLN A 1 114 ? -8.081 -0.773 -9.004 1.00 82.88 114 GLN A O 1
ATOM 899 N N . LYS A 1 115 ? -6.323 -2.025 -9.591 1.00 83.44 115 LYS A N 1
ATOM 900 C CA . LYS A 1 115 ? -6.290 -2.788 -8.329 1.00 83.44 115 LYS A CA 1
ATOM 901 C C . LYS A 1 115 ? -6.036 -1.915 -7.106 1.00 83.44 115 LYS A C 1
ATOM 903 O O . LYS A 1 115 ? -6.531 -2.216 -6.022 1.00 83.44 115 LYS A O 1
ATOM 908 N N . ILE A 1 116 ? -5.239 -0.856 -7.252 1.00 86.94 116 ILE A N 1
ATOM 909 C CA . ILE A 1 116 ? -5.008 0.095 -6.158 1.00 86.94 116 ILE A CA 1
ATOM 910 C C . ILE A 1 116 ? -6.289 0.870 -5.870 1.00 86.94 116 ILE A C 1
ATOM 912 O O . ILE A 1 116 ? -6.649 1.028 -4.707 1.00 86.94 116 ILE A O 1
ATOM 916 N N . GLU A 1 117 ? -6.983 1.322 -6.911 1.00 87.50 117 GLU A N 1
ATOM 917 C CA . GLU A 1 117 ? -8.254 2.021 -6.761 1.00 87.50 117 GLU A CA 1
ATOM 918 C C . GLU A 1 117 ? -9.326 1.143 -6.112 1.00 87.50 117 GLU A C 1
ATOM 920 O O . GLU A 1 117 ? -9.945 1.566 -5.138 1.00 87.50 117 GLU A O 1
ATOM 925 N N . GLU A 1 118 ? -9.483 -0.097 -6.572 1.00 84.81 118 GLU A N 1
ATOM 926 C CA . GLU A 1 118 ? -10.396 -1.082 -5.983 1.00 84.81 118 GLU A CA 1
ATOM 927 C C . GLU A 1 118 ? -10.077 -1.330 -4.499 1.00 84.81 118 GLU A C 1
ATOM 929 O O . GLU A 1 118 ? -10.972 -1.326 -3.654 1.00 84.81 118 GLU A O 1
ATOM 934 N N . ALA A 1 119 ? -8.794 -1.468 -4.144 1.00 85.25 119 ALA A N 1
ATOM 935 C CA . ALA A 1 119 ? -8.370 -1.651 -2.757 1.00 85.25 119 ALA A CA 1
ATOM 936 C C . ALA A 1 119 ? -8.665 -0.426 -1.875 1.00 85.25 119 ALA A C 1
ATOM 938 O O . ALA A 1 119 ? -9.063 -0.574 -0.717 1.00 85.25 119 ALA A O 1
ATOM 939 N N . ILE A 1 120 ? -8.479 0.784 -2.410 1.00 86.81 120 ILE A N 1
ATOM 940 C CA . ILE A 1 120 ? -8.831 2.023 -1.711 1.00 86.81 120 ILE A CA 1
ATOM 941 C C . ILE A 1 120 ? -10.337 2.067 -1.488 1.00 86.81 120 ILE A C 1
ATOM 943 O O . ILE A 1 120 ? -10.769 2.200 -0.345 1.00 86.81 120 ILE A O 1
ATOM 947 N N . ARG A 1 121 ? -11.134 1.907 -2.551 1.00 85.06 121 ARG A N 1
ATOM 948 C CA . ARG A 1 121 ? -12.600 1.950 -2.496 1.00 85.06 121 ARG A CA 1
ATOM 949 C C . ARG A 1 121 ? -13.172 0.908 -1.540 1.00 85.06 121 ARG A C 1
ATOM 951 O O . ARG A 1 121 ? -14.091 1.227 -0.783 1.00 85.06 121 ARG A O 1
ATOM 958 N N . PHE A 1 122 ? -12.572 -0.281 -1.489 1.00 82.00 122 PHE A N 1
ATOM 959 C CA . PHE A 1 122 ? -12.886 -1.302 -0.496 1.00 82.00 122 PHE A CA 1
ATOM 960 C C . PHE A 1 122 ? -12.666 -0.796 0.937 1.00 82.00 122 PHE A C 1
ATOM 962 O O . PHE A 1 122 ? -13.575 -0.891 1.756 1.00 82.00 122 PHE A O 1
ATOM 969 N N . PHE A 1 123 ? -11.500 -0.212 1.247 1.00 80.94 123 PHE A N 1
ATOM 970 C CA . PHE A 1 123 ? -11.167 0.260 2.601 1.00 80.94 123 PHE A CA 1
ATOM 971 C C . PHE A 1 123 ? -11.765 1.615 3.004 1.00 80.94 123 PHE A C 1
ATOM 973 O O . PHE A 1 123 ? -11.821 1.912 4.202 1.00 80.94 123 PHE A O 1
ATOM 980 N N . VAL A 1 124 ? -12.250 2.414 2.054 1.00 81.56 124 VAL A N 1
ATOM 981 C CA . VAL A 1 124 ? -13.043 3.621 2.342 1.00 81.56 124 VAL A CA 1
ATOM 982 C C . VAL A 1 124 ? -14.554 3.363 2.331 1.00 81.56 124 VAL A C 1
ATOM 984 O O . VAL A 1 124 ? -15.319 4.229 2.741 1.00 81.56 124 VAL A O 1
ATOM 987 N N . GLY A 1 125 ? -14.988 2.158 1.947 1.00 75.44 125 GLY A N 1
ATOM 988 C CA . GLY A 1 125 ? -16.380 1.712 2.068 1.00 75.44 125 GLY A CA 1
ATOM 989 C C . GLY A 1 125 ? -17.266 2.147 0.906 1.00 75.44 125 GLY A C 1
ATOM 990 O O . GLY A 1 125 ? -18.483 2.205 1.058 1.00 75.44 125 GLY A O 1
ATOM 991 N N . LEU A 1 126 ? -16.654 2.458 -0.238 1.00 71.44 126 LEU A N 1
ATOM 992 C CA . LEU A 1 126 ? -17.344 2.828 -1.473 1.00 71.44 126 LEU A CA 1
ATOM 993 C C . LEU A 1 126 ? -17.762 1.604 -2.298 1.00 71.44 126 LEU A C 1
ATOM 995 O O . LEU A 1 126 ? -18.721 1.700 -3.056 1.00 71.44 126 LEU A O 1
ATOM 999 N N . ASP A 1 127 ? -17.096 0.458 -2.121 1.00 63.25 127 ASP A N 1
ATOM 1000 C CA . ASP A 1 127 ? -17.509 -0.816 -2.715 1.00 63.25 127 ASP A CA 1
ATOM 1001 C C . ASP A 1 127 ? -17.944 -1.808 -1.633 1.00 63.25 127 ASP A C 1
ATOM 1003 O O . ASP A 1 127 ? -17.136 -2.319 -0.858 1.00 63.25 127 ASP A O 1
ATOM 1007 N N . THR A 1 128 ? -19.241 -2.113 -1.605 1.00 52.47 128 THR A N 1
ATOM 1008 C CA . THR A 1 128 ? -19.853 -3.148 -0.753 1.00 52.47 128 THR A CA 1
ATOM 1009 C C . THR A 1 128 ? -19.916 -4.528 -1.423 1.00 52.47 128 THR A C 1
ATOM 1011 O O . THR A 1 128 ? -20.350 -5.484 -0.786 1.00 52.47 128 THR A O 1
ATOM 1014 N N . ASN A 1 129 ? -19.465 -4.647 -2.680 1.00 43.06 129 ASN A N 1
ATOM 1015 C CA . ASN A 1 129 ? -19.637 -5.834 -3.531 1.00 43.06 129 ASN A CA 1
ATOM 1016 C C . ASN A 1 129 ? -18.348 -6.613 -3.857 1.00 43.06 129 ASN A C 1
ATOM 1018 O O . ASN A 1 129 ? -18.397 -7.529 -4.676 1.00 43.06 129 ASN A O 1
ATOM 1022 N N . LEU A 1 130 ? -17.205 -6.336 -3.209 1.00 47.81 130 LEU A N 1
ATOM 1023 C CA . LEU A 1 130 ? -16.135 -7.342 -3.169 1.00 47.81 130 LEU A CA 1
ATOM 1024 C C . LEU A 1 130 ? -16.575 -8.465 -2.226 1.00 47.81 130 LEU A C 1
ATOM 1026 O O . LEU A 1 130 ? -16.288 -8.461 -1.028 1.00 47.81 130 LEU A O 1
ATOM 1030 N N . SER A 1 131 ? -17.305 -9.429 -2.781 1.00 38.25 131 SER A N 1
ATOM 1031 C CA . SER A 1 131 ? -17.557 -10.713 -2.146 1.00 38.25 131 SER A CA 1
ATOM 1032 C C . SER A 1 131 ? -16.219 -11.278 -1.674 1.00 38.25 131 SER A C 1
ATOM 1034 O O . SER A 1 131 ? -15.266 -11.363 -2.452 1.00 38.25 131 SER A O 1
ATOM 1036 N N . ALA A 1 132 ? -16.155 -11.702 -0.412 1.00 42.88 132 ALA A N 1
ATOM 1037 C CA . ALA A 1 132 ? -14.985 -12.331 0.209 1.00 42.88 132 ALA A CA 1
ATOM 1038 C C . ALA A 1 132 ? -14.421 -13.550 -0.566 1.00 42.88 132 ALA A C 1
ATOM 1040 O O . ALA A 1 132 ? -13.365 -14.063 -0.213 1.00 42.88 132 ALA A O 1
ATOM 1041 N N . ASP A 1 133 ? -15.107 -13.988 -1.622 1.00 40.38 133 ASP A N 1
ATOM 1042 C CA . ASP A 1 133 ? -14.752 -15.074 -2.533 1.00 40.38 133 ASP A CA 1
ATOM 1043 C C . ASP A 1 133 ? -13.528 -14.774 -3.429 1.00 40.38 133 ASP A C 1
ATOM 1045 O O . ASP A 1 133 ? -12.789 -15.684 -3.791 1.00 40.38 133 ASP A O 1
ATOM 1049 N N . GLN A 1 134 ? -13.238 -13.500 -3.735 1.00 42.06 134 GLN A N 1
ATOM 1050 C CA . GLN A 1 134 ? -12.056 -13.115 -4.540 1.00 42.06 134 GLN A CA 1
ATOM 1051 C C . GLN A 1 134 ? -10.790 -12.853 -3.698 1.00 42.06 134 GLN A C 1
ATOM 1053 O O . GLN A 1 134 ? -9.719 -12.575 -4.239 1.00 42.06 134 GLN A O 1
ATOM 1058 N N . LEU A 1 135 ? -10.902 -12.939 -2.369 1.00 49.72 135 LEU A N 1
ATOM 1059 C CA . LEU A 1 135 ? -9.826 -12.700 -1.410 1.00 49.72 135 LEU A CA 1
ATOM 1060 C C . LEU A 1 135 ? -9.297 -14.041 -0.903 1.00 49.72 135 LEU A C 1
ATOM 1062 O O . LEU A 1 135 ? -9.642 -14.491 0.188 1.00 49.72 135 LEU A O 1
ATOM 1066 N N . GLN A 1 136 ? -8.478 -14.712 -1.709 1.00 41.41 136 GLN A N 1
ATOM 1067 C CA . GLN A 1 136 ? -7.947 -16.013 -1.316 1.00 41.41 136 GLN A CA 1
ATOM 1068 C C . GLN A 1 136 ? -6.867 -15.856 -0.225 1.00 41.41 136 GLN A C 1
ATOM 1070 O O . GLN A 1 136 ? -5.863 -15.169 -0.452 1.00 41.41 136 GLN A O 1
ATOM 1075 N N . PRO A 1 137 ? -7.020 -16.492 0.954 1.00 37.47 137 PRO A N 1
ATOM 1076 C CA . PRO A 1 137 ? -5.923 -16.630 1.901 1.00 37.47 137 PRO A CA 1
ATOM 1077 C C . PRO A 1 137 ? -4.828 -17.504 1.279 1.00 37.47 137 PRO A C 1
ATOM 1079 O O . PRO A 1 137 ? -5.111 -18.531 0.662 1.00 37.47 137 PRO A O 1
ATOM 1082 N N . VAL A 1 138 ? -3.563 -17.106 1.440 1.00 39.81 138 VAL A N 1
ATOM 1083 C CA . VAL A 1 138 ? -2.445 -17.986 1.083 1.00 39.81 138 VAL A CA 1
ATOM 1084 C C . VAL A 1 138 ? -2.371 -19.113 2.110 1.00 39.81 138 VAL A C 1
ATOM 1086 O O . VAL A 1 138 ? -1.971 -18.899 3.250 1.00 39.81 138 VAL A O 1
ATOM 1089 N N . ASN A 1 139 ? -2.756 -20.314 1.700 1.00 31.33 139 ASN A N 1
ATOM 1090 C CA . ASN A 1 139 ? -2.354 -21.538 2.374 1.00 31.33 139 ASN A CA 1
ATOM 1091 C C . ASN A 1 139 ? -1.230 -22.147 1.537 1.00 31.33 139 ASN A C 1
ATOM 1093 O O . ASN A 1 139 ? -1.506 -22.697 0.473 1.00 31.33 139 ASN A O 1
ATOM 1097 N N . SER A 1 140 ? 0.018 -21.992 1.980 1.00 34.25 140 SER A N 1
ATOM 1098 C CA . SER A 1 140 ? 1.172 -22.860 1.682 1.00 34.25 140 SER A CA 1
ATOM 1099 C C . SER A 1 140 ? 2.320 -22.476 2.610 1.00 34.25 140 SER A C 1
ATOM 1101 O O . SER A 1 140 ? 2.715 -21.286 2.588 1.00 34.25 140 SER A O 1
#

Sequence (140 aa):
MGNSFIKVSNSLIRTTRWKMTRSKVIILLPRCLRRSVQKQIIGLAKQYQCLIFTVPGGELARKIIIEQKPTAIIGVACERDLLSGIKDVRHIPVIAIPNQRPEGPCKNTTVDFQKIEEAIRFFVGLDTNLSADQLQPVNS

Foldseek 3Di:
DDPFDFAKDAPPVPPDPDPLPDFAEEEEAEPLEDPVQVVVLVVLCVVLVYHYDYDPALVVVVVCCVVVVGQAYEYEEAPVRCVVNSVVCHRHIYTYFYWDDPPDDSPNTYTDPVVSNVVSCVSNVVDPPPDCVSHDHDDD

Nearest PDB structures (foldseek):
  2nt4-assembly1_A  TM=5.475E-01  e=1.675E-01  Myxococcus xanthus
  5g1o-assembly2_B  TM=5.678E-01  e=6.106E-01  Homo sapiens
  4a8p-assembly2_F  TM=4.865E-01  e=1.834E+00  Enterococcus faecalis
  6hl7-assembly1_B  TM=5.105E-01  e=4.252E+00  Plasmodium falciparum
  3grf-assembly1_A  TM=5.502E-01  e=8.661E+00  Giardia duodenalis

Mean predicted aligned error: 9.67 Å

Secondary structure (DSSP, 8-state):
------EEE-GGGGT-----SS--EEEEEETTS-HHHHHHHHHHHHHTT-EEEEESSHHHHHHHHHHH--SEEEEEE-HHHHHHHHHT-TTS-EEEEEPB-TTSTTSS-B--HHHHHHHHHHHHTS-----GGG------